Protein AF-X1T4Z3-F1 (afdb_monomer)

Secondary structure (DSSP, 8-state):
-EETTEE-SPPPSS-EEEEETTEEEEEEE-SSEEEEEEEE----TTSPP---EEEETT-SPPHHHHHHHHHHHHH-TTS----EEEESSSEEEE---

Foldseek 3Di:
DAAPVGDDDDADPAWDWDDAQQAIWTWGDDPFKTWIGGPDGDGDPRHHHDDTDIDTPQPDDPVVVVVVVVVVCVVDVPDDWDWDFDDDVHTDIDGDD

pLDDT: mean 91.68, std 5.42, range [71.12, 98.19]

Organism: NCBI:txid412755

Mean predicted aligned error: 6.2 Å

Radius of gyration: 20.03 Å; Cα contacts (8 Å, |Δi|>4): 153; chains: 1; bounding box: 45×24×54 Å

Solvent-accessible surface area (backbone atoms only — not comparable to full-atom values): 5909 Å² total; per-residue (Å²): 57,28,39,90,92,43,79,50,83,84,80,50,98,72,46,32,76,39,42,23,21,58,21,36,26,44,37,36,70,59,93,60,36,38,40,28,44,79,78,44,84,42,86,37,88,92,42,27,68,76,79,77,43,79,45,47,70,79,56,74,83,58,66,68,61,58,51,53,51,50,52,56,48,65,70,46,79,90,54,93,72,66,75,44,80,44,83,68,103,50,82,44,84,44,64,83,129

Structure (mmCIF, N/CA/C/O backbone):
data_AF-X1T4Z3-F1
#
_entry.id   AF-X1T4Z3-F1
#
loop_
_atom_site.group_PDB
_atom_site.id
_atom_site.type_symbol
_atom_site.label_atom_id
_atom_site.label_alt_id
_atom_site.label_comp_id
_atom_site.label_asym_id
_atom_site.label_entity_id
_atom_site.label_seq_id
_atom_site.pdbx_PDB_ins_code
_atom_site.Cartn_x
_atom_site.Cartn_y
_atom_site.Cartn_z
_atom_site.occupancy
_atom_site.B_iso_or_equiv
_atom_site.auth_seq_id
_atom_site.auth_comp_id
_atom_site.auth_asym_id
_atom_site.auth_atom_id
_atom_site.pdbx_PDB_model_num
ATOM 1 N N . MET A 1 1 ? -14.155 8.427 11.706 1.00 94.06 1 MET A N 1
ATOM 2 C CA . MET A 1 1 ? -13.598 7.942 12.988 1.00 94.06 1 MET A CA 1
ATOM 3 C C . MET A 1 1 ? -13.779 6.437 13.069 1.00 94.06 1 MET A C 1
ATOM 5 O O . MET A 1 1 ? -14.744 5.930 12.513 1.00 94.06 1 MET A O 1
ATOM 9 N N . ASN A 1 2 ? 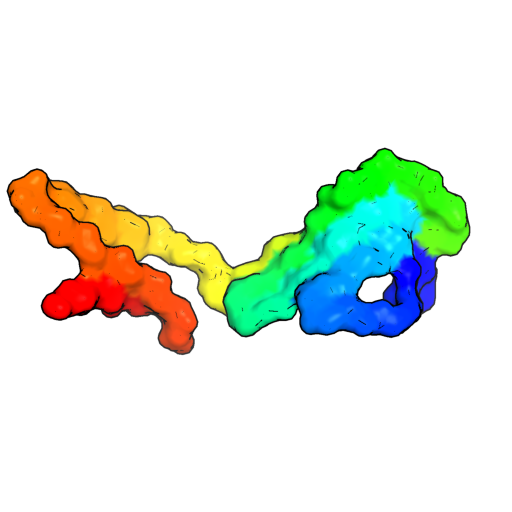-12.857 5.728 13.717 1.00 96.88 2 ASN A N 1
ATOM 10 C CA . ASN A 1 2 ? -12.907 4.277 13.863 1.00 96.88 2 ASN A CA 1
ATOM 11 C C . ASN A 1 2 ? -13.486 3.885 15.226 1.00 96.88 2 ASN A C 1
ATOM 13 O O . ASN A 1 2 ? -12.833 4.049 16.258 1.00 96.88 2 ASN A O 1
ATOM 17 N N . HIS A 1 3 ? -14.711 3.371 15.226 1.00 96.19 3 HIS A N 1
ATOM 18 C CA . HIS A 1 3 ? -15.374 2.832 16.410 1.00 96.19 3 HIS A CA 1
ATOM 19 C C . HIS A 1 3 ? -15.343 1.303 16.388 1.00 96.19 3 HIS A C 1
ATOM 21 O O . HIS A 1 3 ? -14.919 0.690 15.410 1.00 96.19 3 HIS A O 1
ATOM 27 N N . LYS A 1 4 ? -15.814 0.662 17.461 1.00 93.38 4 LYS A N 1
ATOM 28 C CA . LYS A 1 4 ? -15.903 -0.807 17.509 1.00 93.38 4 LYS A CA 1
ATOM 29 C C . LYS A 1 4 ? -16.882 -1.358 16.472 1.00 93.38 4 LYS A C 1
ATOM 31 O O . LYS A 1 4 ? -16.706 -2.471 15.995 1.00 93.38 4 LYS A O 1
ATOM 36 N N . GLU A 1 5 ? -17.895 -0.571 16.134 1.00 94.50 5 GLU A N 1
ATOM 37 C CA . GLU A 1 5 ? -18.938 -0.887 15.163 1.00 94.50 5 GLU A CA 1
ATOM 38 C C . GLU A 1 5 ? -18.479 -0.639 13.715 1.00 94.50 5 GLU A C 1
ATOM 40 O O . GLU A 1 5 ? -19.127 -1.107 12.781 1.00 94.50 5 GLU A O 1
ATOM 45 N N . GLY A 1 6 ? -17.362 0.075 13.526 1.00 93.19 6 GLY A N 1
ATOM 46 C CA . GLY A 1 6 ? -16.775 0.378 12.225 1.00 93.19 6 GLY A CA 1
ATOM 47 C C . GLY A 1 6 ? -16.432 1.855 12.026 1.00 93.19 6 GLY A C 1
ATOM 48 O O . GLY A 1 6 ? -16.404 2.660 12.963 1.00 93.19 6 GLY A O 1
ATOM 49 N N . LEU A 1 7 ? -16.148 2.201 10.769 1.00 94.44 7 LEU A N 1
ATOM 50 C CA . LEU A 1 7 ? -15.825 3.563 10.354 1.00 94.44 7 LEU A CA 1
ATOM 51 C C . LEU A 1 7 ? -17.093 4.422 10.240 1.00 94.44 7 LEU A C 1
ATOM 53 O O . LEU A 1 7 ? -18.103 3.993 9.689 1.00 94.44 7 LEU A O 1
ATOM 57 N N . SER A 1 8 ? -17.014 5.655 10.736 1.00 94.75 8 SER A N 1
ATOM 58 C CA . SER A 1 8 ? -18.059 6.681 10.647 1.00 94.75 8 SER A CA 1
ATOM 59 C C . SER A 1 8 ? -17.517 7.987 10.048 1.00 94.75 8 SER A C 1
ATOM 61 O O . SER A 1 8 ? -16.346 8.319 10.247 1.00 94.75 8 SER A O 1
ATOM 63 N N . GLY A 1 9 ? -18.362 8.760 9.363 1.00 91.50 9 GLY A N 1
ATOM 64 C CA . GLY A 1 9 ? -18.008 10.058 8.771 1.00 91.50 9 GLY A CA 1
ATOM 65 C C . GLY A 1 9 ? -18.207 10.107 7.257 1.00 91.50 9 GLY A C 1
ATOM 66 O O . GLY A 1 9 ? -18.531 9.097 6.636 1.00 91.50 9 GLY A O 1
ATOM 67 N N . GLU A 1 10 ? -18.038 11.296 6.681 1.00 91.12 10 GLU A N 1
ATOM 68 C CA . GLU A 1 10 ? -18.055 11.491 5.229 1.00 91.12 10 GLU A CA 1
ATOM 69 C C . GLU A 1 10 ? -16.660 11.286 4.640 1.00 91.12 10 GLU A C 1
ATOM 71 O O . GLU A 1 10 ? -15.660 11.691 5.238 1.00 91.12 10 GLU A O 1
ATOM 76 N N . GLY A 1 11 ? -16.619 10.658 3.464 1.00 90.44 11 GLY A N 1
ATOM 77 C CA . GLY A 1 11 ? -15.386 10.462 2.714 1.00 90.44 11 GLY A CA 1
ATOM 78 C C . GLY A 1 11 ? -14.932 11.741 2.011 1.00 90.44 11 GLY A C 1
ATOM 79 O O . GLY A 1 11 ? -15.746 12.535 1.532 1.00 90.44 11 GLY A O 1
ATOM 80 N N . GLY A 1 12 ? -13.620 11.935 1.943 1.00 90.31 12 GLY A N 1
ATOM 81 C CA . GLY A 1 12 ? -12.988 12.976 1.151 1.00 90.31 12 GLY A CA 1
ATOM 82 C C . GLY A 1 12 ? -12.962 12.634 -0.340 1.00 90.31 12 GLY A C 1
ATOM 83 O O . GLY A 1 12 ? -13.205 11.507 -0.763 1.00 90.31 12 GLY A O 1
ATOM 84 N N . LEU A 1 13 ? -12.629 13.628 -1.168 1.00 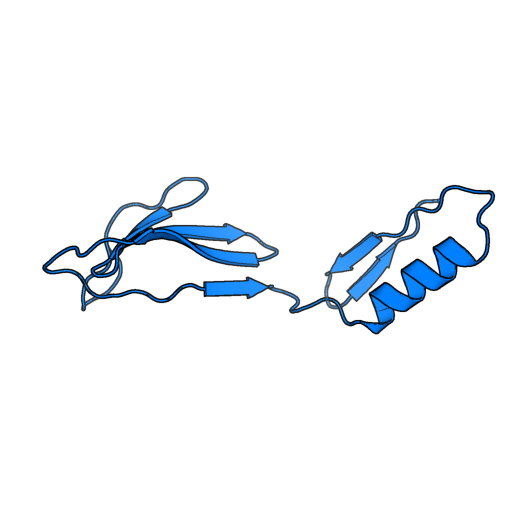89.62 13 LEU A N 1
ATOM 85 C CA . LEU A 1 13 ? -12.577 13.451 -2.626 1.00 89.62 13 LEU A CA 1
ATOM 86 C C . LEU A 1 13 ? -11.414 12.549 -3.082 1.00 89.62 13 LEU A C 1
ATOM 88 O O . LEU A 1 13 ? -11.515 11.889 -4.112 1.00 89.62 13 LEU A O 1
ATOM 92 N N . TYR A 1 14 ? -10.306 12.556 -2.336 1.00 90.88 14 TYR A N 1
ATOM 93 C CA . TYR A 1 14 ? -9.069 11.850 -2.699 1.00 90.88 14 TYR A CA 1
ATOM 94 C C . TYR A 1 14 ? -8.586 10.877 -1.627 1.00 90.88 14 TYR A C 1
ATOM 96 O O . TYR A 1 14 ? -7.963 9.869 -1.950 1.00 90.88 14 TYR A O 1
ATOM 104 N N . TYR A 1 15 ? -8.821 11.209 -0.362 1.00 95.12 15 TYR A N 1
ATOM 105 C CA . TYR A 1 15 ? -8.407 10.416 0.781 1.00 95.12 15 TYR A CA 1
ATOM 106 C C . TYR A 1 15 ? -9.243 10.789 2.002 1.00 95.12 15 TYR A C 1
ATOM 108 O O . TYR A 1 15 ? -9.770 11.903 2.094 1.00 95.12 15 TYR A O 1
ATOM 116 N N . ASP A 1 16 ? -9.282 9.869 2.955 1.00 96.50 16 ASP A N 1
ATOM 117 C CA . ASP A 1 16 ? -9.988 9.998 4.217 1.00 96.50 16 ASP A CA 1
ATOM 118 C C . ASP A 1 16 ? -8.998 10.154 5.365 1.00 96.50 16 ASP A C 1
ATOM 120 O O . ASP A 1 16 ? -7.962 9.487 5.418 1.00 96.50 16 ASP A O 1
ATOM 124 N N . TYR A 1 17 ? -9.343 11.001 6.332 1.00 96.25 17 TYR A N 1
ATOM 125 C CA . TYR A 1 17 ? -8.683 10.984 7.631 1.00 96.25 17 TYR A CA 1
ATOM 126 C C . TYR A 1 17 ? -9.405 10.013 8.558 1.00 96.25 17 TYR A C 1
ATOM 128 O O . TYR A 1 17 ? -10.560 10.225 8.940 1.00 96.25 17 TYR A O 1
ATOM 136 N N . ILE A 1 18 ? -8.701 8.969 8.986 1.00 97.12 18 ILE A N 1
ATOM 137 C CA . ILE A 1 18 ? -9.199 8.037 9.991 1.00 97.12 18 ILE A CA 1
ATOM 138 C C . ILE A 1 18 ? -8.559 8.369 11.329 1.00 97.12 18 ILE A C 1
ATOM 140 O O . ILE A 1 18 ? -7.363 8.198 11.537 1.00 97.12 18 ILE A O 1
ATOM 144 N N . ILE A 1 19 ? -9.394 8.812 12.259 1.00 97.50 19 ILE A N 1
ATOM 145 C CA . ILE A 1 19 ? -9.033 8.948 13.667 1.00 97.50 19 ILE A CA 1
ATOM 146 C C . ILE A 1 19 ? -9.341 7.614 14.352 1.00 97.50 19 ILE A C 1
ATO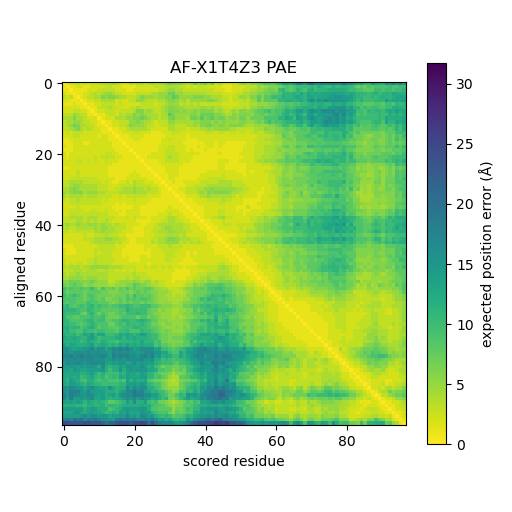M 148 O O . ILE A 1 19 ? -10.482 7.146 14.282 1.00 97.50 19 ILE A O 1
ATOM 152 N N . ALA A 1 20 ? -8.340 7.018 14.992 1.00 97.88 20 ALA A N 1
ATOM 153 C CA . ALA A 1 20 ? -8.401 5.738 15.691 1.00 97.88 20 ALA A CA 1
ATOM 154 C C . ALA A 1 20 ? -7.752 5.863 17.075 1.00 97.88 20 ALA A C 1
ATOM 156 O O . ALA A 1 20 ? -7.111 6.865 17.384 1.00 97.88 20 ALA A O 1
ATOM 157 N N . SER A 1 21 ? -7.901 4.851 17.933 1.00 98.00 21 SER A N 1
ATOM 158 C CA . SER A 1 21 ? -7.359 4.954 19.298 1.00 98.00 21 SER A CA 1
ATOM 159 C C . SER A 1 21 ? -5.839 5.014 19.366 1.00 98.00 21 SER A C 1
ATOM 161 O O . SER A 1 21 ? -5.297 5.437 20.382 1.00 98.00 21 SER A O 1
ATOM 163 N N . ASN A 1 22 ? -5.172 4.546 18.314 1.00 97.94 22 ASN A N 1
ATOM 164 C CA . ASN A 1 22 ? -3.724 4.497 18.168 1.00 97.94 22 ASN A CA 1
ATOM 165 C C . ASN A 1 22 ? -3.162 5.609 17.268 1.00 97.94 22 ASN A C 1
ATOM 167 O O . ASN A 1 22 ? -1.970 5.580 16.982 1.00 97.94 22 ASN A O 1
ATOM 171 N N . GLY A 1 23 ? -3.983 6.564 16.818 1.00 97.81 23 GLY A N 1
ATOM 172 C CA . GLY A 1 23 ? -3.488 7.724 16.086 1.00 97.81 23 GLY A CA 1
ATOM 173 C C . GLY A 1 23 ? -4.416 8.229 14.990 1.00 97.81 23 GLY A C 1
ATOM 174 O O . GLY A 1 23 ? -5.609 7.921 14.936 1.00 97.81 23 GLY A O 1
ATOM 175 N N . VAL A 1 24 ? -3.835 9.024 14.096 1.00 97.75 24 VAL A N 1
ATOM 176 C CA . VAL A 1 24 ? -4.495 9.568 12.908 1.00 97.75 24 VAL A CA 1
ATOM 177 C C . VAL A 1 24 ? -3.848 8.978 11.668 1.00 97.75 24 VAL A C 1
ATOM 179 O O . VAL A 1 24 ? -2.626 8.965 11.546 1.00 97.75 24 VAL A O 1
ATOM 182 N N . PHE A 1 25 ? -4.676 8.531 10.734 1.00 98.19 25 PHE A N 1
ATOM 183 C CA . PHE A 1 25 ? -4.266 7.860 9.511 1.00 98.19 25 PHE A CA 1
ATOM 184 C C . PHE A 1 25 ? -4.839 8.585 8.299 1.00 98.19 25 PHE A C 1
ATOM 186 O O . PHE A 1 25 ? -5.935 9.142 8.367 1.00 98.19 25 PHE A O 1
ATOM 193 N N . ILE A 1 26 ? -4.114 8.534 7.187 1.00 97.38 26 ILE A N 1
ATOM 194 C CA . ILE A 1 26 ? -4.667 8.798 5.858 1.00 97.38 26 ILE A CA 1
ATOM 195 C C . ILE A 1 26 ? -4.995 7.449 5.235 1.00 97.38 26 ILE A C 1
ATOM 197 O O . ILE A 1 26 ? -4.125 6.580 5.205 1.00 97.38 26 ILE A O 1
ATOM 201 N N . ASP A 1 27 ? -6.224 7.286 4.754 1.00 97.12 27 ASP A N 1
ATOM 202 C CA . ASP A 1 27 ? -6.681 6.128 3.985 1.00 97.12 27 ASP A CA 1
ATOM 203 C C . ASP A 1 27 ? -7.048 6.583 2.572 1.00 97.12 27 ASP A C 1
ATOM 205 O O . ASP A 1 27 ? -7.778 7.557 2.395 1.00 97.12 27 ASP A O 1
ATOM 209 N N . ALA A 1 28 ? -6.498 5.924 1.560 1.00 96.19 28 ALA A N 1
ATOM 210 C CA . ALA A 1 28 ? -6.708 6.280 0.165 1.00 96.19 28 ALA A CA 1
ATOM 211 C C . ALA A 1 28 ? -6.716 5.032 -0.715 1.00 96.19 28 ALA A C 1
ATOM 213 O O . ALA A 1 28 ? -5.966 4.080 -0.486 1.00 96.19 28 ALA A O 1
ATOM 214 N N . GLU A 1 29 ? -7.521 5.065 -1.771 1.00 94.31 29 GLU A N 1
ATOM 215 C CA . GLU A 1 29 ? -7.609 3.989 -2.750 1.00 94.31 29 GLU A CA 1
ATOM 216 C C . GLU A 1 29 ? -7.674 4.557 -4.167 1.00 94.31 29 GLU A C 1
ATOM 218 O O . GLU A 1 29 ? -8.316 5.570 -4.440 1.00 94.31 29 GLU A O 1
ATOM 223 N N . ASN A 1 30 ? -6.989 3.889 -5.088 1.00 91.06 30 ASN A N 1
ATOM 224 C CA . ASN A 1 30 ? -7.115 4.110 -6.516 1.00 91.06 30 ASN A CA 1
ATOM 225 C C . ASN A 1 30 ? -7.053 2.766 -7.257 1.00 91.06 30 ASN A C 1
ATOM 227 O O . ASN A 1 30 ? -6.936 1.701 -6.658 1.00 91.06 30 ASN A O 1
ATOM 231 N N . ARG A 1 31 ? -7.095 2.809 -8.593 1.00 88.56 31 ARG A N 1
ATOM 232 C CA . ARG A 1 31 ? -7.083 1.599 -9.437 1.00 88.56 31 ARG A CA 1
ATOM 233 C C . ARG A 1 31 ? -5.850 0.706 -9.240 1.00 88.56 31 ARG A C 1
ATOM 235 O O . ARG A 1 31 ? -5.907 -0.476 -9.563 1.00 88.56 31 ARG A O 1
ATOM 242 N N . LEU A 1 32 ? -4.737 1.256 -8.762 1.00 86.50 32 LEU A N 1
ATOM 243 C CA . LEU A 1 32 ? -3.446 0.573 -8.660 1.00 86.50 32 LEU A CA 1
ATOM 244 C C . LEU A 1 32 ? -3.113 0.127 -7.231 1.00 86.50 32 LEU A C 1
ATOM 246 O O . LEU A 1 32 ? -2.383 -0.851 -7.061 1.00 86.50 32 LEU A O 1
ATOM 250 N N . MET A 1 33 ? -3.601 0.843 -6.216 1.00 91.12 33 MET A N 1
ATOM 251 C CA . MET A 1 33 ? -3.288 0.558 -4.818 1.00 91.12 33 MET A CA 1
ATOM 252 C C . MET A 1 33 ? -4.340 1.086 -3.841 1.00 91.12 33 MET A C 1
ATOM 254 O O . MET A 1 33 ? -5.005 2.087 -4.101 1.00 91.12 33 MET A O 1
ATOM 258 N N . ALA A 1 34 ? -4.387 0.460 -2.668 1.00 95.50 34 ALA A N 1
ATOM 259 C CA . ALA A 1 34 ? -5.045 0.972 -1.473 1.00 95.50 34 ALA A CA 1
ATOM 260 C C . ALA A 1 34 ? -4.016 1.095 -0.345 1.00 95.50 34 ALA A C 1
ATOM 262 O O . ALA A 1 34 ? -3.264 0.149 -0.088 1.00 95.50 34 ALA A O 1
ATOM 263 N N . ALA A 1 35 ? -3.980 2.238 0.334 1.00 97.31 35 ALA A N 1
ATOM 264 C CA . ALA A 1 35 ? -3.010 2.518 1.381 1.00 97.31 35 ALA A CA 1
ATOM 265 C C . ALA A 1 35 ? -3.641 3.244 2.572 1.00 97.31 35 ALA A C 1
ATOM 267 O O . ALA A 1 35 ? -4.326 4.246 2.402 1.00 97.31 35 ALA A O 1
ATOM 268 N N . ARG A 1 36 ? -3.310 2.764 3.774 1.00 97.56 36 ARG A N 1
ATOM 269 C CA . ARG A 1 36 ? -3.568 3.397 5.061 1.00 97.56 36 ARG A CA 1
ATOM 270 C C . ARG A 1 36 ? -2.260 3.604 5.805 1.00 97.56 36 ARG A C 1
ATOM 272 O O . ARG A 1 36 ? -1.637 2.631 6.242 1.00 97.56 36 ARG A O 1
ATOM 279 N N . ILE A 1 37 ? -1.869 4.860 5.968 1.00 97.50 37 ILE A N 1
ATOM 280 C CA . ILE A 1 37 ? -0.567 5.257 6.514 1.00 97.50 37 ILE A CA 1
ATOM 281 C C . ILE A 1 37 ? -0.782 6.142 7.750 1.00 97.50 37 ILE A C 1
ATOM 283 O O . ILE A 1 37 ? -1.657 7.013 7.716 1.00 97.50 37 ILE A O 1
ATOM 287 N N . PRO A 1 38 ? -0.021 5.938 8.843 1.00 97.44 38 PRO A N 1
ATOM 288 C CA . PRO A 1 38 ? -0.120 6.780 10.025 1.00 97.44 38 PRO A CA 1
ATOM 289 C C . PRO A 1 38 ? 0.466 8.162 9.722 1.00 97.44 38 PRO A C 1
ATOM 291 O O . PRO A 1 38 ? 1.522 8.290 9.106 1.00 97.44 38 PRO A O 1
ATOM 294 N N . VAL A 1 39 ? -0.235 9.201 10.159 1.00 96.94 39 VAL A N 1
ATOM 295 C CA . VAL A 1 39 ? 0.205 10.602 10.090 1.00 96.94 39 VAL A CA 1
ATOM 296 C C . VAL A 1 39 ? 0.698 11.076 11.450 1.00 96.94 39 VAL A C 1
ATOM 298 O O . VAL A 1 39 ? 1.626 11.877 11.530 1.00 96.94 39 VAL A O 1
ATOM 301 N N . ALA A 1 40 ? 0.071 10.592 12.520 1.00 97.19 40 ALA A N 1
ATOM 302 C CA . ALA A 1 40 ? 0.448 10.911 13.885 1.00 97.19 40 ALA A CA 1
ATOM 303 C C . ALA A 1 40 ? 0.109 9.743 14.811 1.00 97.19 40 ALA A C 1
ATOM 305 O O . ALA A 1 40 ? -1.037 9.290 14.829 1.00 97.19 40 ALA A O 1
ATOM 306 N N . ASP A 1 41 ? 1.086 9.323 15.611 1.00 95.81 41 ASP A N 1
ATOM 307 C CA . ASP A 1 41 ? 0.901 8.328 16.664 1.00 95.81 41 ASP A CA 1
ATOM 308 C C . ASP A 1 41 ? 0.479 9.037 17.955 1.00 95.81 41 ASP A C 1
ATOM 310 O O . ASP A 1 41 ? 1.238 9.814 18.542 1.00 95.81 41 ASP A O 1
ATOM 314 N N . CYS A 1 42 ? -0.754 8.803 18.398 1.00 95.69 42 CYS A N 1
ATOM 315 C CA . CYS A 1 42 ? -1.270 9.364 19.643 1.00 95.69 42 CYS A CA 1
ATOM 316 C C . CYS A 1 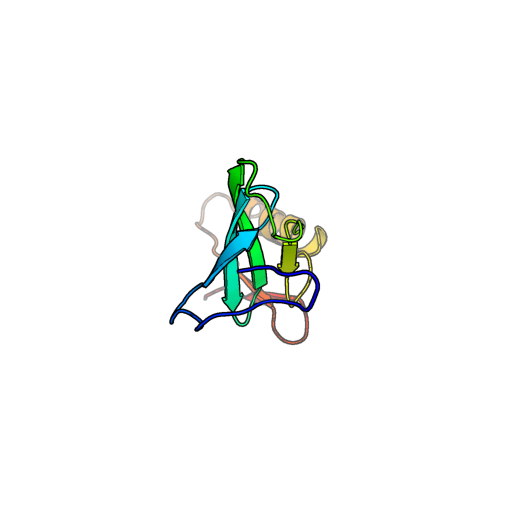42 ? -2.403 8.510 20.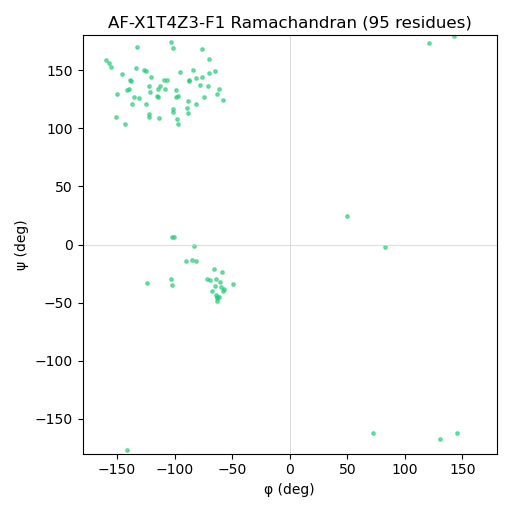222 1.00 95.69 42 CYS A C 1
ATOM 318 O O . CYS A 1 42 ? -3.115 7.816 19.499 1.00 95.69 42 CYS A O 1
ATOM 320 N N . GLU A 1 43 ? -2.577 8.561 21.545 1.00 97.06 43 GLU A N 1
ATOM 321 C CA . GLU A 1 43 ? -3.687 7.879 22.214 1.00 97.06 43 GLU A CA 1
ATOM 322 C C . GLU A 1 43 ? -4.964 8.723 22.113 1.00 97.06 43 GLU A C 1
ATOM 324 O O . GLU A 1 43 ? -5.018 9.850 22.611 1.00 97.06 43 GLU A O 1
ATOM 329 N N . ILE A 1 44 ? -6.015 8.157 21.516 1.00 95.94 44 ILE A N 1
ATOM 330 C CA . ILE A 1 44 ? -7.338 8.788 21.431 1.00 95.94 44 ILE A CA 1
ATOM 331 C C . ILE A 1 44 ? -8.374 7.871 22.081 1.00 95.94 44 ILE A C 1
ATOM 333 O O . ILE A 1 44 ? -8.709 6.793 21.589 1.00 95.94 44 ILE A O 1
ATOM 337 N N . ARG A 1 45 ? -8.893 8.293 23.234 1.00 96.38 45 ARG A N 1
ATOM 338 C CA . ARG A 1 45 ? -9.801 7.469 24.042 1.00 96.38 45 ARG A CA 1
ATOM 339 C C . ARG A 1 45 ? -11.167 7.299 23.378 1.00 96.38 45 ARG A C 1
ATOM 341 O O . ARG A 1 45 ? -11.674 8.208 22.733 1.00 96.38 45 ARG A O 1
ATOM 348 N N . GLY A 1 46 ? -11.786 6.139 23.605 1.00 95.38 46 GLY A N 1
ATOM 349 C CA . GLY A 1 46 ? -13.148 5.835 23.146 1.00 95.38 46 GLY A CA 1
ATOM 350 C C . GLY A 1 46 ? -13.258 5.357 21.694 1.00 95.38 46 GLY A C 1
ATOM 351 O O . GLY A 1 46 ? -14.356 5.016 21.261 1.00 95.38 46 GLY A O 1
ATOM 352 N N . LEU A 1 47 ? -12.145 5.291 20.962 1.00 97.44 47 LEU A N 1
ATOM 353 C CA . LEU A 1 47 ? -12.077 4.750 19.604 1.00 97.44 47 LEU A CA 1
ATOM 354 C C . LEU A 1 47 ? -11.499 3.328 19.598 1.00 97.44 47 LEU A C 1
ATOM 356 O O . LEU A 1 47 ? -10.995 2.843 20.613 1.00 97.44 47 LEU A O 1
ATOM 360 N N . ALA A 1 48 ? -11.593 2.649 18.458 1.00 97.75 48 ALA A N 1
ATOM 361 C CA . ALA A 1 48 ? -10.922 1.376 18.212 1.00 97.75 48 ALA A CA 1
ATOM 362 C C . ALA A 1 48 ? -9.579 1.611 17.492 1.00 97.75 48 ALA A C 1
ATOM 364 O O . ALA A 1 48 ? -9.474 2.564 16.707 1.00 97.75 48 ALA A O 1
ATOM 365 N N . PRO A 1 49 ? -8.551 0.773 17.727 1.00 97.56 49 PRO A N 1
ATOM 366 C CA . PRO A 1 49 ? -7.290 0.876 17.005 1.00 97.56 49 PRO A CA 1
ATOM 367 C C . PRO A 1 49 ? -7.478 0.452 15.551 1.00 97.56 49 PRO A C 1
ATOM 369 O O . PRO A 1 49 ? -8.437 -0.249 15.215 1.00 97.56 49 PRO A O 1
ATOM 372 N N . ILE A 1 50 ? -6.558 0.870 14.690 1.00 96.94 50 ILE A N 1
ATOM 373 C CA . ILE A 1 50 ? -6.563 0.476 13.287 1.00 96.94 50 ILE A CA 1
ATOM 374 C C . ILE A 1 50 ? -5.154 0.160 12.793 1.00 96.94 50 ILE A C 1
ATOM 376 O O . ILE A 1 50 ? -4.192 0.830 13.170 1.00 96.94 50 ILE A O 1
ATOM 380 N N . ASP A 1 51 ? -5.043 -0.862 11.949 1.00 97.00 51 ASP A N 1
ATOM 381 C CA . ASP A 1 51 ? -3.768 -1.273 11.369 1.00 97.00 51 ASP A CA 1
ATOM 382 C C . ASP A 1 51 ? -3.427 -0.454 10.128 1.00 97.00 51 ASP A C 1
ATOM 384 O O . ASP A 1 51 ? -4.308 -0.030 9.368 1.00 97.00 51 ASP A O 1
ATOM 388 N N . THR A 1 52 ? -2.127 -0.289 9.896 1.00 97.00 52 THR A N 1
ATOM 389 C CA . THR A 1 52 ? -1.615 0.188 8.615 1.00 97.00 52 THR A CA 1
ATOM 390 C C . THR A 1 52 ? -1.920 -0.832 7.524 1.00 97.00 52 THR A C 1
ATOM 392 O O . THR A 1 52 ? -2.015 -2.038 7.760 1.00 97.00 52 THR A O 1
ATOM 395 N N . LYS A 1 53 ? -2.106 -0.347 6.300 1.00 95.44 53 LYS A N 1
ATOM 396 C CA . LYS A 1 53 ? -2.457 -1.189 5.156 1.00 95.44 53 LYS A CA 1
ATOM 397 C C . LYS A 1 53 ? -1.725 -0.676 3.935 1.00 95.44 53 LYS A C 1
ATOM 399 O O . LYS A 1 53 ? -1.771 0.511 3.652 1.00 95.44 53 LYS A O 1
ATOM 404 N N . VAL A 1 54 ? -1.100 -1.565 3.178 1.00 95.38 54 VAL A N 1
ATOM 405 C CA . VAL A 1 54 ? -0.672 -1.277 1.807 1.00 95.38 54 VAL A CA 1
ATOM 406 C C . VAL A 1 54 ? -1.018 -2.496 0.974 1.00 95.38 54 VAL A C 1
ATOM 408 O O . VAL A 1 54 ? -0.576 -3.603 1.273 1.00 95.38 54 VAL A O 1
ATOM 411 N N . SER A 1 55 ? -1.845 -2.299 -0.043 1.00 94.06 55 SER A N 1
ATOM 412 C CA . SER A 1 55 ? -2.292 -3.346 -0.953 1.00 94.06 55 SER A CA 1
ATOM 413 C C . SER A 1 55 ? -2.106 -2.867 -2.382 1.00 94.06 55 SER A C 1
ATOM 415 O O . SER A 1 55 ? -2.612 -1.810 -2.748 1.00 94.06 55 SER A O 1
ATOM 417 N N . LEU A 1 56 ? -1.399 -3.653 -3.189 1.00 89.56 56 LEU A N 1
ATOM 418 C CA . LEU A 1 56 ? -1.202 -3.394 -4.613 1.00 89.56 56 LEU A CA 1
ATOM 419 C C . LEU A 1 56 ? -2.194 -4.242 -5.407 1.00 89.56 56 LEU A C 1
ATOM 421 O O . LEU A 1 56 ? -2.224 -5.459 -5.225 1.00 89.56 56 LEU A O 1
ATOM 425 N N . THR A 1 57 ? -2.972 -3.629 -6.301 1.00 86.25 57 THR A N 1
ATOM 426 C CA . THR A 1 57 ? -4.002 -4.327 -7.096 1.00 86.25 57 THR A CA 1
ATOM 427 C C . THR A 1 57 ? -3.417 -5.487 -7.903 1.00 86.25 57 THR A C 1
ATOM 429 O O . THR A 1 57 ? -4.024 -6.550 -7.998 1.00 86.25 57 THR A O 1
ATOM 432 N N . TYR A 1 58 ? -2.212 -5.303 -8.446 1.00 83.31 58 TYR A N 1
ATOM 433 C CA . TYR A 1 58 ? -1.515 -6.300 -9.267 1.00 83.31 58 TYR A CA 1
ATOM 434 C C . TYR A 1 58 ? -0.438 -7.079 -8.498 1.00 83.31 58 TYR A C 1
ATOM 436 O O . TYR A 1 58 ? 0.304 -7.864 -9.086 1.00 83.31 58 TYR A O 1
ATOM 444 N N . GLY A 1 59 ? -0.351 -6.879 -7.180 1.00 86.69 59 GLY A N 1
ATOM 445 C CA . GLY A 1 59 ? 0.746 -7.387 -6.366 1.00 86.69 59 GLY A CA 1
ATOM 446 C C . GLY A 1 59 ? 2.057 -6.638 -6.611 1.00 86.69 59 GLY A C 1
ATOM 447 O O . GLY A 1 59 ? 2.076 -5.509 -7.100 1.00 86.69 59 GLY A O 1
ATOM 448 N N . SER A 1 60 ? 3.163 -7.259 -6.209 1.00 86.44 60 SER A N 1
ATOM 449 C CA . SER A 1 60 ? 4.503 -6.745 -6.484 1.00 86.44 60 SER A CA 1
ATOM 450 C C . SER A 1 60 ? 4.935 -7.122 -7.896 1.00 86.44 60 SER A C 1
ATOM 452 O O . SER A 1 60 ? 4.696 -8.245 -8.344 1.00 86.44 60 SER A O 1
ATOM 454 N N . ILE A 1 61 ? 5.659 -6.219 -8.557 1.00 86.50 61 ILE A N 1
ATOM 455 C CA . ILE A 1 61 ? 6.319 -6.518 -9.830 1.00 86.50 61 ILE A CA 1
ATOM 456 C C . ILE A 1 61 ? 7.277 -7.704 -9.613 1.00 86.50 61 ILE A C 1
ATOM 458 O O . ILE A 1 61 ? 8.150 -7.622 -8.743 1.00 86.50 61 ILE A O 1
ATOM 462 N N . PRO A 1 62 ? 7.160 -8.808 -10.375 1.00 89.75 62 PRO A N 1
ATOM 463 C CA . PRO A 1 62 ? 8.073 -9.930 -10.240 1.00 89.75 62 PRO A CA 1
ATOM 464 C C . PRO A 1 62 ? 9.506 -9.504 -10.562 1.00 89.75 62 PRO A C 1
ATOM 466 O O . PRO A 1 62 ? 9.756 -8.895 -11.604 1.00 89.75 62 PRO A O 1
ATOM 469 N N . GLN A 1 63 ? 10.461 -9.905 -9.717 1.00 91.25 63 GLN A N 1
ATOM 470 C CA . GLN A 1 63 ? 11.881 -9.535 -9.829 1.00 91.25 63 GLN A CA 1
ATOM 471 C C . GLN A 1 63 ? 12.462 -9.755 -11.234 1.00 91.25 63 GLN A C 1
ATOM 473 O O . GLN A 1 63 ? 13.302 -8.990 -11.699 1.00 91.25 63 GLN A O 1
ATOM 478 N N . ARG A 1 64 ? 11.992 -10.787 -11.942 1.00 91.38 64 ARG A N 1
ATOM 479 C CA . ARG A 1 64 ? 12.438 -11.095 -13.304 1.00 91.38 64 ARG A CA 1
ATOM 480 C C . ARG A 1 64 ? 12.181 -9.952 -14.293 1.00 91.38 64 ARG A C 1
ATOM 482 O O . ARG A 1 64 ? 13.019 -9.740 -15.161 1.00 91.38 64 ARG A O 1
ATOM 489 N N . PHE A 1 65 ? 11.072 -9.219 -14.170 1.00 90.69 65 PHE A N 1
ATOM 490 C CA . PHE A 1 65 ? 10.813 -8.058 -15.029 1.00 90.69 65 PHE A CA 1
ATOM 491 C C . PHE A 1 65 ? 11.806 -6.926 -14.745 1.00 90.69 65 PHE A C 1
ATOM 493 O O . PHE A 1 65 ? 12.323 -6.300 -15.661 1.00 90.69 65 PHE A O 1
ATOM 500 N N . PHE A 1 66 ? 12.140 -6.693 -13.479 1.00 88.62 66 PHE A N 1
ATOM 501 C CA . PHE A 1 66 ? 13.152 -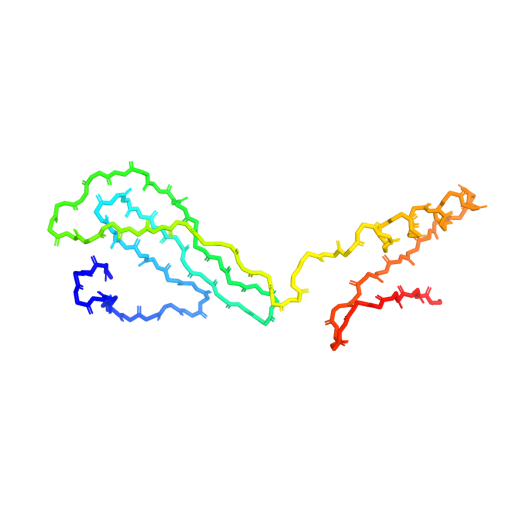5.699 -13.140 1.00 88.62 66 PHE A CA 1
ATOM 502 C C . PHE A 1 66 ? 14.531 -6.070 -13.707 1.00 88.62 66 PHE A C 1
ATOM 504 O O . PHE A 1 66 ? 15.179 -5.243 -14.343 1.00 88.62 66 PHE A O 1
ATOM 511 N N . ASN A 1 67 ? 14.944 -7.332 -13.552 1.00 93.00 67 ASN A N 1
ATOM 512 C CA . ASN A 1 67 ? 16.229 -7.807 -14.068 1.00 93.00 67 ASN A CA 1
ATOM 513 C C . ASN A 1 67 ? 16.317 -7.679 -15.597 1.00 93.00 67 ASN A C 1
ATOM 515 O O . ASN A 1 67 ? 17.304 -7.167 -16.101 1.00 93.00 67 ASN A O 1
ATOM 519 N N . LEU A 1 68 ? 15.269 -8.070 -16.330 1.00 91.69 68 LEU A N 1
ATOM 520 C CA . LEU A 1 68 ? 15.248 -7.958 -17.793 1.00 91.69 68 LEU A CA 1
ATOM 521 C C . LEU A 1 68 ? 15.293 -6.500 -18.281 1.00 91.69 68 LEU A C 1
ATOM 523 O O . LEU A 1 68 ? 15.924 -6.225 -19.298 1.00 91.69 68 LEU A O 1
ATOM 527 N N . ALA A 1 69 ? 14.650 -5.565 -17.571 1.00 89.69 69 ALA A N 1
ATOM 528 C CA . ALA A 1 69 ? 14.758 -4.141 -17.893 1.00 89.69 69 ALA A CA 1
ATOM 529 C C . ALA A 1 69 ? 16.195 -3.634 -17.705 1.00 89.69 69 ALA A C 1
ATOM 531 O O . ALA A 1 69 ? 16.719 -2.937 -18.571 1.00 89.69 69 ALA A O 1
ATOM 532 N N . LEU A 1 70 ? 16.849 -4.030 -16.607 1.00 90.69 70 LEU A N 1
ATOM 533 C CA . LEU A 1 70 ? 18.255 -3.704 -16.368 1.00 90.69 70 LEU A CA 1
ATOM 534 C C . LEU A 1 70 ? 19.178 -4.318 -17.423 1.00 90.69 70 LEU A C 1
ATOM 536 O O . LEU A 1 70 ? 20.044 -3.616 -17.934 1.00 90.69 70 LEU A O 1
ATOM 540 N N . ASP A 1 71 ? 18.983 -5.588 -17.778 1.00 91.81 71 ASP A N 1
ATOM 541 C CA . ASP A 1 71 ? 19.781 -6.260 -18.806 1.00 91.81 71 ASP A CA 1
ATOM 542 C C . ASP A 1 71 ? 19.688 -5.519 -20.149 1.00 91.81 71 ASP A C 1
ATOM 544 O O . ASP A 1 71 ? 20.703 -5.337 -20.821 1.00 91.81 71 ASP A O 1
ATOM 548 N N . LEU A 1 72 ? 18.496 -5.028 -20.520 1.00 87.88 72 LEU A N 1
ATOM 549 C CA . LEU A 1 72 ? 18.320 -4.212 -21.723 1.00 87.88 72 LEU A CA 1
ATOM 550 C C . LEU A 1 72 ? 19.099 -2.895 -21.626 1.00 87.88 72 LEU A C 1
ATOM 552 O O . LEU A 1 72 ? 19.841 -2.563 -22.546 1.00 87.88 72 LEU A O 1
ATOM 556 N N . PHE A 1 73 ? 18.979 -2.171 -20.511 1.00 89.31 73 PHE A N 1
ATOM 557 C CA . PHE A 1 73 ? 19.700 -0.909 -20.297 1.00 89.31 73 PHE A CA 1
ATOM 558 C C . PHE A 1 73 ? 21.221 -1.080 -20.330 1.00 89.31 73 PHE A C 1
ATOM 560 O O . PHE A 1 73 ? 21.941 -0.180 -20.750 1.00 89.31 73 PHE A O 1
ATOM 567 N N . LEU A 1 74 ? 21.714 -2.238 -19.894 1.00 90.50 74 LEU A N 1
ATOM 568 C CA . LEU A 1 74 ? 23.138 -2.562 -19.902 1.00 90.50 74 LEU A CA 1
ATOM 569 C C . LEU A 1 74 ? 23.625 -3.130 -21.242 1.00 90.50 74 LEU A C 1
ATOM 571 O O . LEU A 1 74 ? 24.835 -3.200 -21.454 1.00 90.50 74 LEU A O 1
ATOM 575 N N . SER A 1 75 ? 22.718 -3.531 -22.139 1.00 91.50 75 SER A N 1
ATOM 576 C CA . SER A 1 75 ? 23.074 -4.111 -23.441 1.00 91.50 75 SER A CA 1
ATOM 577 C C . SER A 1 75 ? 23.652 -3.087 -24.422 1.00 91.50 75 SER A C 1
ATOM 579 O O . SER A 1 75 ? 24.516 -3.438 -25.226 1.00 91.50 75 SER A O 1
ATOM 581 N N . ASP A 1 76 ? 23.239 -1.824 -24.311 1.00 89.12 76 ASP A N 1
ATOM 582 C CA . ASP A 1 76 ? 23.830 -0.697 -25.024 1.00 89.12 76 ASP A CA 1
ATOM 583 C C . ASP A 1 76 ? 23.834 0.543 -24.124 1.00 89.12 76 ASP A C 1
ATOM 585 O O . ASP A 1 76 ? 22.824 1.210 -23.912 1.00 89.12 76 ASP A O 1
ATOM 589 N N . THR A 1 77 ? 25.0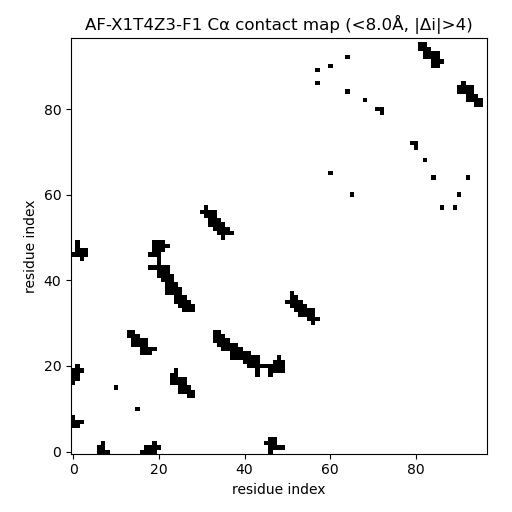13 0.854 -23.592 1.00 89.00 77 THR A N 1
ATOM 590 C CA . THR A 1 77 ? 25.232 1.990 -22.692 1.00 89.00 77 THR A CA 1
ATOM 591 C C . THR A 1 77 ? 25.445 3.312 -23.428 1.00 89.00 77 THR A C 1
ATOM 593 O O . THR A 1 77 ? 25.639 4.345 -22.787 1.00 89.00 77 THR A O 1
ATOM 596 N N . THR A 1 78 ? 25.439 3.298 -24.764 1.00 93.31 78 THR A N 1
ATOM 597 C CA . THR A 1 78 ? 25.638 4.494 -25.592 1.00 93.31 78 THR A CA 1
ATOM 598 C C . THR A 1 78 ? 24.330 5.204 -25.933 1.00 93.31 78 THR A C 1
ATOM 600 O O . THR A 1 78 ? 24.360 6.366 -26.342 1.00 93.31 78 THR A O 1
ATOM 603 N N . ALA A 1 79 ? 23.192 4.540 -25.713 1.00 85.75 79 ALA A N 1
ATOM 604 C CA . ALA A 1 79 ? 21.858 5.070 -25.947 1.00 85.75 79 ALA A CA 1
ATOM 605 C C . ALA A 1 79 ? 21.016 5.079 -24.663 1.00 85.75 79 ALA A C 1
ATOM 607 O O . ALA A 1 79 ? 21.090 4.178 -23.824 1.00 85.75 79 ALA A O 1
ATOM 608 N N . GLU A 1 80 ? 20.181 6.108 -24.520 1.00 85.69 80 GLU A N 1
ATOM 609 C CA . GLU A 1 80 ? 19.167 6.137 -23.471 1.00 85.69 80 GLU A CA 1
ATOM 610 C C . GLU A 1 80 ? 18.032 5.181 -23.844 1.00 85.69 80 GLU A C 1
ATOM 612 O O . GLU A 1 80 ? 17.465 5.255 -24.934 1.00 85.69 80 GLU A O 1
ATOM 617 N N . HIS A 1 81 ? 17.702 4.280 -22.926 1.00 84.75 81 HIS A N 1
ATOM 618 C CA . HIS A 1 81 ? 16.650 3.294 -23.106 1.00 84.75 81 HIS A CA 1
ATOM 619 C C . HIS A 1 81 ? 15.506 3.590 -22.144 1.00 84.75 81 HIS A C 1
ATOM 621 O O . HIS A 1 81 ? 15.717 3.833 -20.957 1.00 84.75 81 HIS A O 1
ATOM 627 N N . TYR A 1 82 ? 14.279 3.494 -22.646 1.00 87.69 82 TYR A N 1
ATOM 628 C CA . TYR A 1 82 ? 13.070 3.610 -21.843 1.00 87.69 82 TYR A CA 1
ATOM 629 C C . TYR A 1 82 ? 12.342 2.267 -21.849 1.00 87.69 82 TYR A C 1
ATOM 631 O O . TYR A 1 82 ? 12.067 1.698 -22.901 1.00 87.69 82 TYR A O 1
ATOM 639 N N . VAL A 1 83 ? 12.025 1.750 -20.663 1.00 89.12 83 VAL A N 1
ATOM 640 C CA . VAL A 1 83 ? 11.203 0.549 -20.485 1.00 89.12 83 VAL A CA 1
ATOM 641 C C . VAL A 1 83 ? 10.198 0.832 -19.384 1.00 89.12 83 VAL A C 1
ATOM 643 O O . VAL A 1 83 ? 10.573 1.214 -18.277 1.00 89.12 83 VAL A O 1
ATOM 646 N N . ALA A 1 84 ? 8.922 0.612 -19.673 1.00 87.50 84 ALA A N 1
ATOM 647 C CA . ALA A 1 84 ? 7.863 0.622 -18.680 1.00 87.50 84 ALA A CA 1
ATOM 648 C C . ALA A 1 84 ? 7.394 -0.809 -18.398 1.00 87.50 84 ALA A C 1
ATOM 650 O O . ALA A 1 84 ? 7.272 -1.632 -19.306 1.00 87.50 84 ALA A O 1
ATOM 651 N N . ILE A 1 85 ? 7.105 -1.096 -17.128 1.00 86.25 85 ILE A N 1
ATOM 652 C CA . ILE A 1 85 ? 6.401 -2.311 -16.713 1.00 86.25 85 ILE A CA 1
ATOM 653 C C . IL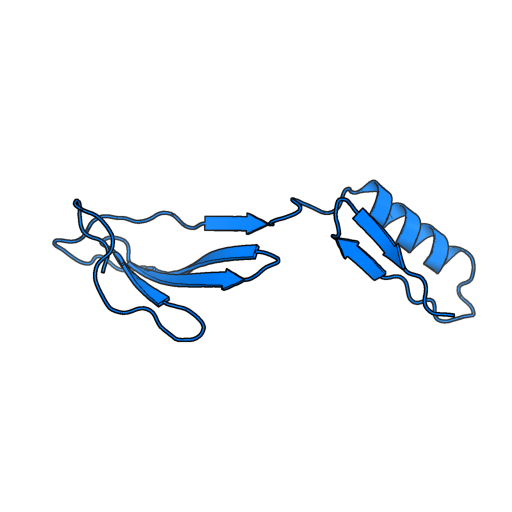E A 1 85 ? 4.953 -1.909 -16.442 1.00 86.25 85 ILE A C 1
ATOM 655 O O . ILE A 1 85 ? 4.690 -1.099 -15.554 1.00 86.25 85 ILE A O 1
ATOM 659 N N . VAL A 1 86 ? 4.020 -2.456 -17.217 1.00 87.25 86 VAL A N 1
ATOM 660 C CA . VAL A 1 86 ? 2.594 -2.111 -17.162 1.00 87.25 86 VAL A CA 1
ATOM 661 C C . VAL A 1 86 ? 1.815 -3.262 -16.535 1.00 87.25 86 VAL A C 1
ATOM 663 O O . VAL A 1 86 ? 2.032 -4.421 -16.888 1.00 87.25 86 VAL A O 1
ATOM 666 N N . GLY A 1 87 ? 0.928 -2.935 -15.591 1.00 79.75 87 GLY A N 1
ATOM 667 C CA . GLY A 1 87 ? -0.018 -3.872 -14.987 1.00 79.75 87 GLY A CA 1
ATOM 668 C C . GLY A 1 87 ? -1.386 -3.790 -15.666 1.00 79.75 87 GLY A C 1
ATOM 669 O O . GLY A 1 87 ? -2.122 -2.839 -15.413 1.00 79.75 87 GLY A O 1
ATOM 670 N N . ASP A 1 88 ? -1.710 -4.769 -16.509 1.00 79.25 88 ASP A N 1
ATOM 671 C CA . ASP A 1 88 ? -3.023 -4.960 -17.145 1.00 79.25 88 ASP A CA 1
ATOM 672 C C . ASP A 1 88 ? -3.229 -6.459 -17.409 1.00 79.25 88 ASP A C 1
ATOM 674 O O . ASP A 1 88 ? -2.503 -7.049 -18.201 1.00 79.25 88 ASP A O 1
ATOM 678 N N . ALA A 1 89 ? -4.140 -7.109 -16.673 1.00 78.12 89 ALA A N 1
ATOM 679 C CA . ALA A 1 89 ? -4.321 -8.573 -16.676 1.00 78.12 89 ALA A CA 1
ATOM 680 C C . ALA A 1 89 ? -3.021 -9.404 -16.480 1.00 78.12 89 ALA A C 1
ATOM 682 O O . ALA A 1 89 ? -2.945 -10.569 -16.873 1.00 78.12 89 ALA A O 1
ATOM 683 N N . GLY A 1 90 ? -2.003 -8.817 -15.845 1.00 79.69 90 GLY A N 1
ATOM 684 C CA . GLY A 1 90 ? -0.648 -9.359 -15.739 1.00 79.69 90 GLY A CA 1
ATOM 685 C C . GLY A 1 90 ? 0.394 -8.243 -15.834 1.00 79.69 90 GLY A C 1
ATOM 686 O O . GLY A 1 90 ? 0.039 -7.072 -15.965 1.00 79.69 90 GLY A O 1
ATOM 687 N N . TYR A 1 91 ? 1.680 -8.593 -15.748 1.00 86.12 91 TYR A N 1
ATOM 688 C CA . TYR A 1 91 ? 2.775 -7.647 -15.984 1.00 86.12 91 TYR A CA 1
ATOM 689 C C . TYR A 1 91 ? 3.326 -7.800 -17.400 1.00 86.12 91 TYR A C 1
ATOM 691 O O . TYR A 1 91 ? 3.625 -8.912 -17.838 1.00 86.12 91 TYR A O 1
ATOM 699 N N . HIS A 1 92 ? 3.504 -6.674 -18.088 1.0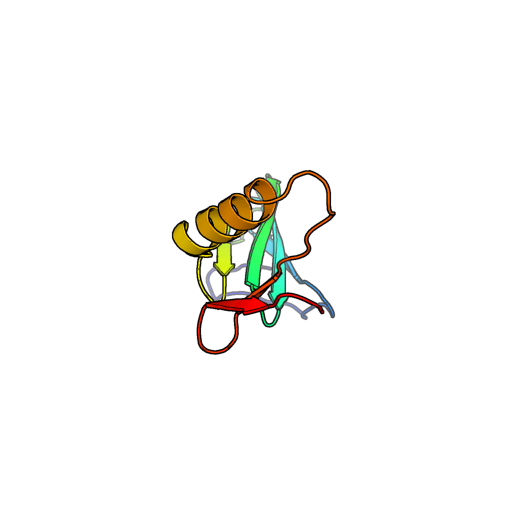0 86.44 92 HIS A N 1
ATOM 700 C CA . HIS A 1 92 ? 4.007 -6.604 -19.459 1.00 86.44 92 HIS A CA 1
ATOM 701 C C . HIS A 1 92 ? 5.094 -5.536 -19.589 1.00 86.44 92 HIS A C 1
ATOM 703 O O . HIS A 1 92 ? 5.079 -4.544 -18.861 1.00 86.44 92 HIS A O 1
ATOM 709 N N . PHE A 1 93 ? 6.019 -5.718 -20.535 1.00 88.56 93 PHE A N 1
ATOM 710 C CA . PHE A 1 93 ? 6.942 -4.657 -20.932 1.00 88.56 93 PHE A CA 1
ATOM 711 C C . PHE A 1 93 ? 6.339 -3.788 -22.021 1.00 88.56 93 PHE A C 1
ATOM 713 O O . PHE A 1 93 ? 5.744 -4.290 -22.973 1.00 88.56 93 PHE A O 1
ATOM 720 N N . TYR A 1 94 ? 6.581 -2.494 -21.904 1.00 87.81 94 TYR A N 1
ATOM 721 C CA . TYR A 1 94 ? 6.328 -1.516 -22.940 1.00 87.81 94 TYR A CA 1
ATOM 722 C C . TYR A 1 94 ? 7.622 -0.751 -23.215 1.00 87.81 94 TYR A C 1
ATOM 724 O O . TYR A 1 94 ? 8.195 -0.146 -22.309 1.00 87.81 94 TYR A O 1
ATOM 732 N N . ILE A 1 95 ? 8.082 -0.807 -24.462 1.00 85.19 95 ILE A N 1
ATOM 733 C CA . ILE A 1 95 ? 9.275 -0.107 -24.939 1.00 85.19 95 ILE A CA 1
ATOM 734 C C . ILE A 1 95 ? 8.777 0.930 -25.949 1.00 85.19 95 ILE A C 1
ATOM 736 O O . ILE A 1 95 ? 8.288 0.525 -27.008 1.00 85.19 95 ILE A O 1
ATOM 740 N N . PRO A 1 96 ? 8.803 2.234 -25.628 1.00 81.00 96 PRO A N 1
ATOM 741 C CA . PRO A 1 96 ? 8.484 3.259 -26.608 1.00 81.00 96 PRO A CA 1
ATOM 742 C C . PRO A 1 96 ? 9.521 3.215 -27.739 1.00 81.00 96 PRO A C 1
ATOM 744 O O . PRO A 1 96 ? 10.724 3.182 -27.480 1.00 81.00 96 PRO A O 1
ATOM 747 N N . VAL A 1 97 ? 9.019 3.165 -28.974 1.00 71.12 97 VAL A N 1
ATOM 748 C CA . VAL A 1 97 ? 9.794 3.312 -30.218 1.00 71.12 97 VAL A CA 1
ATOM 749 C C . VAL A 1 97 ? 10.035 4.773 -30.555 1.00 71.12 97 VAL A C 1
ATOM 751 O O . VAL A 1 97 ? 9.139 5.597 -30.256 1.00 71.12 97 VAL A O 1
#

Sequence (97 aa):
MNHKEGLSGEGGLYYDYIIASNGVFIDAENRLMAARIPVADCEIRGLAPIDTKVSLTYGSIPQRFFNLALDLFLSDTTAEHYVAIVGDAGYHFYIPV